Protein AF-A0A1Y4CRI6-F1 (afdb_monomer_lite)

Sequence (69 aa):
MNIKIQGGGSGTYANTGSCTGVTTYLQHEDLERMKNGQEVQPFFNNSRDYISAQEVTFKIDNNKAKLSR

Secondary structure (DSSP, 8-state):
------TT-SSTT---S-THHHHHHHHHHHHHHHHTTPPPPTTS-TTTS---HHHHHHHHHHHHHHHT-

pLDDT: mean 70.04, std 13.05, range [41.28, 86.69]

Foldseek 3Di:
DDPLQQAPDPDPSHPDDWCLVVLVVLVVVQVVCVVVVHDRDVPVDCPPPNQDSVNVRVVVNVVSVVSND

Radius of gyration: 14.91 Å; chains: 1; bounding box: 29×20×43 Å

Structure (mmCIF, N/CA/C/O backbone):
data_AF-A0A1Y4CRI6-F1
#
_entry.id   AF-A0A1Y4CRI6-F1
#
loop_
_atom_site.group_PDB
_atom_site.id
_atom_site.type_symbol
_atom_site.label_atom_id
_atom_site.label_alt_id
_atom_site.label_comp_id
_atom_site.label_asym_id
_atom_site.label_entity_id
_atom_site.label_seq_id
_atom_site.pdbx_PDB_ins_code
_atom_site.Cartn_x
_atom_site.Cartn_y
_atom_site.Cartn_z
_atom_site.occupancy
_atom_site.B_iso_or_equiv
_atom_site.auth_seq_id
_atom_site.auth_comp_id
_atom_site.auth_asym_id
_atom_site.auth_atom_id
_atom_site.pdbx_PDB_model_num
ATOM 1 N N . MET A 1 1 ? -7.742 9.884 -26.835 1.00 41.28 1 MET A N 1
ATOM 2 C CA . MET A 1 1 ? -6.433 10.173 -26.210 1.00 41.28 1 MET A CA 1
ATOM 3 C C . MET A 1 1 ? -5.865 8.847 -25.729 1.00 41.28 1 MET A C 1
ATOM 5 O O . MET A 1 1 ? -6.468 8.239 -24.859 1.00 41.28 1 MET A O 1
ATOM 9 N N . ASN A 1 2 ? -4.775 8.364 -26.329 1.00 48.09 2 ASN A N 1
ATOM 10 C CA . ASN A 1 2 ? -4.148 7.103 -25.925 1.00 48.09 2 ASN A CA 1
ATOM 11 C C . ASN A 1 2 ? -3.049 7.444 -24.919 1.00 48.09 2 ASN A C 1
ATOM 13 O O . ASN A 1 2 ? -1.941 7.803 -25.316 1.00 48.09 2 ASN A O 1
ATOM 17 N N . ILE A 1 3 ? -3.376 7.422 -23.627 1.00 50.88 3 ILE A N 1
ATOM 18 C CA . ILE A 1 3 ? -2.393 7.669 -22.570 1.00 50.88 3 ILE A CA 1
ATOM 19 C C . ILE A 1 3 ? -1.460 6.455 -22.533 1.00 50.88 3 ILE A C 1
ATOM 21 O O . ILE A 1 3 ? -1.831 5.390 -22.046 1.00 50.88 3 ILE A O 1
ATOM 25 N N . LYS A 1 4 ? -0.255 6.597 -23.094 1.00 55.25 4 LYS A N 1
ATOM 26 C CA . LYS A 1 4 ? 0.807 5.604 -22.922 1.00 55.25 4 LYS A CA 1
ATOM 27 C C . LYS A 1 4 ? 1.369 5.767 -21.515 1.00 55.25 4 LYS A C 1
ATOM 29 O O . LYS A 1 4 ? 2.074 6.732 -21.237 1.00 55.25 4 LYS A O 1
ATOM 34 N N . ILE A 1 5 ? 1.033 4.838 -20.627 1.00 56.81 5 ILE A N 1
ATOM 35 C CA . ILE A 1 5 ? 1.643 4.760 -19.300 1.00 56.81 5 ILE A CA 1
ATOM 36 C C . ILE A 1 5 ? 3.078 4.267 -19.499 1.00 56.81 5 ILE A C 1
ATOM 38 O O . ILE A 1 5 ? 3.299 3.121 -19.880 1.00 56.81 5 ILE A O 1
ATOM 42 N N . GLN A 1 6 ? 4.060 5.146 -19.301 1.00 54.78 6 GLN A N 1
ATOM 43 C CA . GLN A 1 6 ? 5.470 4.810 -19.479 1.00 54.78 6 GLN A CA 1
ATOM 44 C C . GLN A 1 6 ? 5.962 4.021 -18.258 1.00 54.78 6 GLN A C 1
ATOM 46 O O . GLN A 1 6 ? 6.409 4.583 -17.256 1.00 54.78 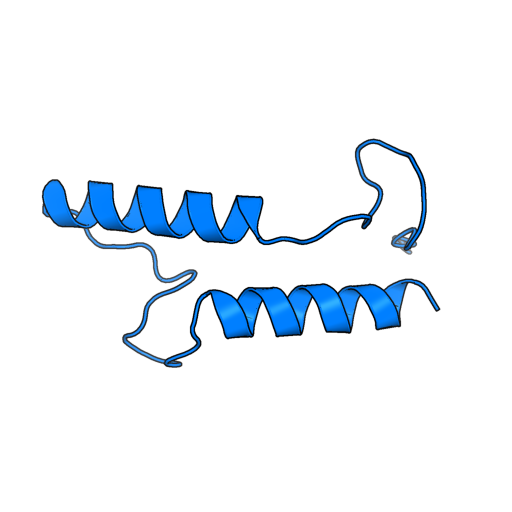6 GLN A O 1
ATOM 51 N N . GLY A 1 7 ? 5.820 2.697 -18.315 1.00 53.50 7 GLY A N 1
ATOM 52 C CA . GLY A 1 7 ? 6.344 1.799 -17.293 1.00 53.50 7 GLY A CA 1
ATOM 53 C C . GLY A 1 7 ? 7.859 1.663 -17.434 1.00 53.50 7 GLY A C 1
ATOM 54 O O . GLY A 1 7 ? 8.325 0.997 -18.349 1.00 53.50 7 GLY A O 1
ATOM 55 N N . GLY A 1 8 ? 8.628 2.302 -16.549 1.00 56.50 8 GLY A N 1
ATOM 56 C CA . GLY A 1 8 ? 10.089 2.128 -16.484 1.00 56.50 8 GLY A CA 1
ATOM 57 C C . GLY A 1 8 ? 10.950 3.354 -16.816 1.00 56.50 8 GLY A C 1
ATOM 58 O O . GLY A 1 8 ? 12.083 3.194 -17.254 1.00 56.50 8 GLY A O 1
ATOM 59 N N . GLY A 1 9 ? 10.448 4.579 -16.627 1.00 58.56 9 GLY A N 1
ATOM 60 C CA . GLY A 1 9 ? 11.262 5.800 -16.737 1.00 58.56 9 GLY A CA 1
ATOM 61 C C . GLY A 1 9 ? 11.994 6.192 -15.438 1.00 58.56 9 GLY A C 1
ATOM 62 O O . GLY A 1 9 ? 11.716 5.663 -14.366 1.00 58.56 9 GLY A O 1
ATOM 63 N N . SER A 1 10 ? 12.888 7.182 -15.520 1.00 60.59 10 SER A N 1
ATOM 64 C CA . SER A 1 10 ? 13.484 7.878 -14.356 1.00 60.59 10 SER A CA 1
ATOM 65 C C . SER A 1 10 ? 12.787 9.218 -14.043 1.00 60.59 10 SER A C 1
ATOM 67 O O . SER A 1 10 ? 13.295 10.020 -13.262 1.00 60.59 10 SER A O 1
ATOM 69 N N . GLY A 1 11 ? 11.660 9.509 -14.699 1.00 61.44 11 GLY A N 1
ATOM 70 C CA . GLY A 1 11 ? 10.926 10.765 -14.522 1.00 61.44 11 GLY A CA 1
ATOM 71 C C . GLY A 1 11 ? 10.090 10.794 -13.241 1.00 61.44 11 GLY A C 1
ATOM 72 O O . GLY A 1 11 ? 9.743 9.753 -12.698 1.00 61.44 11 GLY A O 1
ATOM 73 N N . THR A 1 12 ? 9.693 11.989 -12.800 1.00 57.66 12 THR A N 1
ATOM 74 C CA . THR A 1 12 ? 8.848 12.220 -11.608 1.00 57.66 12 THR A CA 1
ATOM 75 C C . THR A 1 12 ? 7.528 11.437 -11.624 1.00 57.66 12 THR A C 1
ATOM 77 O O . THR A 1 12 ? 7.016 11.074 -10.573 1.00 57.66 12 THR A O 1
ATOM 80 N N . TYR A 1 13 ? 6.998 11.145 -12.816 1.00 61.38 13 TYR A N 1
ATOM 81 C CA . TYR A 1 13 ? 5.775 10.357 -13.022 1.00 61.38 13 TYR A CA 1
ATOM 82 C C . TYR A 1 13 ? 6.050 8.929 -13.496 1.00 61.38 13 TYR A C 1
ATOM 84 O O . TYR A 1 13 ? 5.141 8.234 -13.955 1.00 61.38 13 TYR A O 1
ATOM 92 N N . ALA A 1 14 ? 7.309 8.497 -13.467 1.00 63.53 14 ALA A N 1
ATOM 93 C CA . ALA A 1 14 ? 7.631 7.142 -13.843 1.00 63.53 14 ALA A CA 1
ATOM 94 C C . ALA A 1 14 ? 7.047 6.178 -12.821 1.00 63.53 14 ALA A C 1
ATOM 96 O O . ALA A 1 14 ? 7.164 6.370 -11.611 1.00 63.53 14 ALA A O 1
ATOM 97 N N . ASN A 1 15 ? 6.456 5.101 -13.324 1.00 63.16 15 ASN A N 1
ATOM 98 C CA . ASN A 1 15 ? 5.971 4.028 -12.479 1.00 63.16 15 ASN A CA 1
ATOM 99 C C . ASN A 1 15 ? 7.177 3.168 -12.042 1.00 63.16 15 ASN A C 1
ATOM 101 O O . ASN A 1 15 ? 7.313 2.008 -12.433 1.00 63.16 15 ASN A O 1
ATOM 105 N N . THR A 1 16 ? 8.071 3.734 -11.234 1.00 66.81 16 THR A N 1
ATOM 106 C CA . THR A 1 16 ? 9.317 3.121 -10.743 1.00 66.81 16 THR A CA 1
ATOM 107 C C . THR A 1 16 ? 9.314 3.163 -9.211 1.00 66.81 16 THR A C 1
ATOM 109 O O . THR A 1 16 ? 8.828 4.122 -8.626 1.00 66.81 16 THR A O 1
ATOM 112 N N . GLY A 1 17 ? 9.795 2.105 -8.546 1.00 74.38 17 GLY A N 1
ATOM 113 C CA . GLY A 1 17 ? 9.676 1.955 -7.084 1.00 74.38 17 GLY A CA 1
ATOM 114 C C . GLY A 1 17 ? 8.373 1.283 -6.624 1.00 74.38 17 GLY A C 1
ATOM 115 O O . GLY A 1 17 ? 7.546 0.901 -7.453 1.00 74.38 17 GLY A O 1
ATOM 116 N N . SER A 1 18 ? 8.238 1.079 -5.315 1.00 80.06 18 SER A N 1
ATOM 117 C CA . SER A 1 18 ? 7.085 0.420 -4.686 1.00 80.06 18 SER A CA 1
ATOM 118 C C . SER A 1 18 ? 6.057 1.444 -4.211 1.00 80.06 18 SER A C 1
ATOM 120 O O . SER A 1 18 ? 6.420 2.544 -3.793 1.00 80.06 18 SER A O 1
ATOM 122 N N . CYS A 1 19 ? 4.777 1.076 -4.219 1.00 83.06 19 CYS A N 1
ATOM 123 C CA . CYS A 1 19 ? 3.706 1.890 -3.638 1.00 83.06 19 CYS A CA 1
ATOM 124 C C . CYS A 1 19 ? 3.571 1.760 -2.101 1.00 83.06 19 CYS A C 1
ATOM 126 O O . CYS A 1 19 ? 2.593 2.245 -1.525 1.00 83.06 19 CYS A O 1
ATOM 128 N N . THR A 1 20 ? 4.555 1.163 -1.414 1.00 84.38 20 THR A N 1
ATOM 129 C CA . THR A 1 20 ? 4.600 1.064 0.060 1.00 84.38 20 THR A CA 1
ATOM 130 C C . THR A 1 20 ? 4.395 2.406 0.755 1.00 84.38 20 THR A C 1
ATOM 132 O O . THR A 1 20 ? 3.590 2.487 1.675 1.00 84.38 20 THR A O 1
ATOM 135 N N . GLY A 1 21 ? 5.068 3.472 0.307 1.00 83.56 21 GLY A N 1
ATOM 136 C CA . GLY A 1 21 ? 4.961 4.795 0.936 1.00 83.56 21 GLY A CA 1
ATOM 137 C C . GLY A 1 21 ? 3.535 5.356 0.927 1.00 83.56 21 GLY A C 1
ATOM 138 O O . GLY A 1 21 ? 3.078 5.899 1.930 1.00 83.56 21 GLY A O 1
ATOM 139 N N . VAL A 1 22 ? 2.812 5.156 -0.179 1.00 82.44 22 VAL A N 1
ATOM 140 C CA . VAL A 1 22 ? 1.403 5.562 -0.315 1.00 82.44 22 VAL A CA 1
ATOM 141 C C . VAL A 1 22 ? 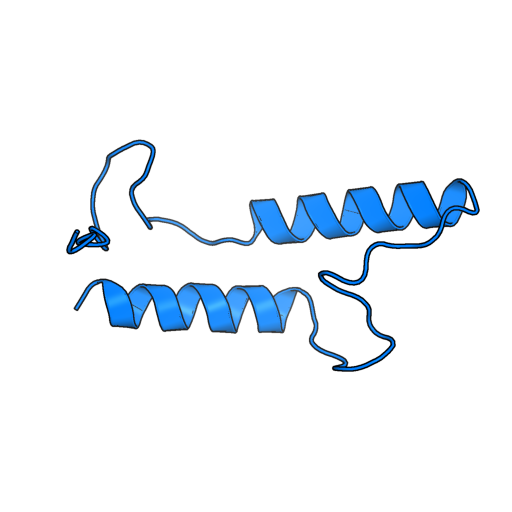0.522 4.742 0.622 1.00 82.44 22 VAL A C 1
ATOM 143 O O . VAL A 1 22 ? -0.315 5.295 1.328 1.00 82.44 22 VAL A O 1
ATOM 146 N N . THR A 1 23 ? 0.747 3.431 0.677 1.00 82.19 23 THR A N 1
ATOM 147 C CA . THR A 1 23 ? -0.038 2.534 1.530 1.00 82.19 23 THR A CA 1
ATOM 148 C C . THR A 1 23 ? 0.162 2.849 3.017 1.00 82.19 23 THR A C 1
ATOM 150 O O . THR A 1 23 ? -0.813 2.949 3.757 1.00 82.19 23 THR A O 1
ATOM 153 N N . THR A 1 24 ? 1.401 3.097 3.453 1.00 83.56 24 THR A N 1
ATOM 154 C CA . THR A 1 24 ? 1.716 3.489 4.837 1.00 83.56 24 THR A CA 1
ATOM 155 C C . THR A 1 24 ? 1.078 4.826 5.217 1.00 83.56 24 THR A C 1
ATOM 157 O O . THR A 1 24 ? 0.550 4.965 6.319 1.00 83.56 24 THR A O 1
ATOM 160 N N . TYR A 1 25 ? 1.106 5.811 4.314 1.00 84.62 25 TYR A N 1
ATOM 161 C CA . TYR A 1 25 ? 0.482 7.113 4.552 1.00 84.62 25 TYR A CA 1
ATOM 162 C C . TYR A 1 25 ? -1.032 6.988 4.761 1.00 84.62 25 TYR A C 1
ATOM 164 O O . TYR A 1 25 ? -1.572 7.542 5.715 1.00 84.62 25 TYR A O 1
ATOM 172 N N . LEU A 1 26 ? -1.704 6.197 3.925 1.00 81.94 26 LEU A N 1
ATOM 173 C CA . LEU A 1 26 ? -3.154 6.013 4.008 1.00 81.94 26 LEU A CA 1
ATOM 174 C C . LEU A 1 26 ? -3.564 5.265 5.286 1.00 81.94 26 LEU A C 1
ATOM 176 O O . LEU A 1 26 ? -4.539 5.646 5.928 1.00 81.94 26 LEU A O 1
ATOM 180 N N . GLN A 1 27 ? -2.767 4.289 5.736 1.00 79.88 27 GLN A N 1
ATOM 181 C CA . GLN A 1 27 ? -2.968 3.654 7.046 1.00 79.88 27 GLN A CA 1
ATOM 182 C C . GLN A 1 27 ? -2.812 4.639 8.211 1.00 79.88 27 GLN A C 1
ATOM 184 O O . GLN A 1 27 ? -3.551 4.557 9.191 1.00 79.88 27 GLN A O 1
ATOM 189 N N . HIS A 1 28 ? -1.851 5.562 8.123 1.00 85.56 28 HIS A N 1
ATOM 190 C CA . HIS A 1 28 ? -1.672 6.602 9.132 1.00 85.56 28 HIS A CA 1
ATOM 191 C C . HIS A 1 28 ? -2.876 7.554 9.179 1.00 85.56 28 HIS A C 1
ATOM 193 O O . HIS A 1 28 ? -3.390 7.814 10.266 1.00 85.56 28 HIS A O 1
ATOM 199 N N . GLU A 1 29 ? -3.369 8.018 8.027 1.00 83.56 29 GLU A N 1
ATOM 200 C CA . GLU A 1 29 ? -4.556 8.880 7.969 1.00 83.56 29 GLU A CA 1
ATOM 201 C C . GLU A 1 29 ? -5.811 8.197 8.528 1.00 83.56 29 GLU A C 1
ATOM 203 O O . GLU A 1 29 ? -6.567 8.826 9.271 1.00 83.56 29 GLU A O 1
ATOM 208 N N . ASP A 1 30 ? -6.029 6.915 8.221 1.00 80.94 30 ASP A N 1
ATOM 209 C CA . ASP A 1 30 ? -7.161 6.167 8.776 1.00 80.94 30 ASP A CA 1
ATOM 210 C C . ASP A 1 30 ? -7.050 6.021 10.301 1.00 80.94 30 ASP A C 1
ATOM 212 O O . ASP A 1 30 ? -8.037 6.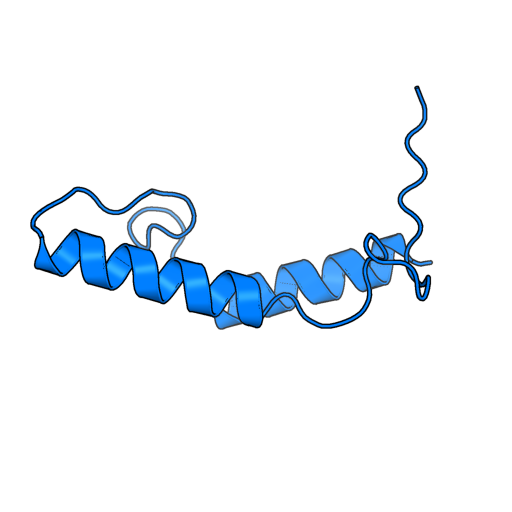225 11.006 1.00 80.94 30 ASP A O 1
ATOM 216 N N . LEU A 1 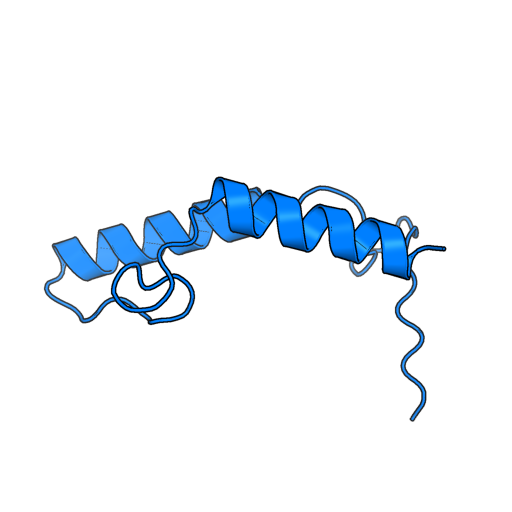31 ? -5.853 5.760 10.841 1.00 83.31 31 LEU A N 1
ATOM 217 C CA . LEU A 1 31 ? -5.636 5.715 12.292 1.00 83.31 31 LEU A CA 1
ATOM 218 C C . LEU A 1 31 ? -5.949 7.055 12.970 1.00 83.31 31 LEU A C 1
ATOM 220 O O . LEU A 1 31 ? -6.576 7.071 14.030 1.00 83.31 31 LEU A O 1
ATOM 224 N N . GLU A 1 32 ? -5.540 8.176 12.376 1.00 86.50 32 GLU A N 1
ATOM 225 C CA . GLU A 1 32 ? -5.842 9.512 12.905 1.00 86.50 32 GLU A CA 1
ATOM 226 C C . GLU A 1 32 ? -7.349 9.818 12.841 1.00 86.50 32 GLU A C 1
ATOM 228 O O . GLU A 1 32 ? -7.914 10.354 13.795 1.00 86.50 32 GLU A O 1
ATOM 233 N N . ARG A 1 33 ? -8.043 9.395 11.776 1.00 84.56 33 ARG A N 1
ATOM 234 C CA . ARG A 1 33 ? -9.509 9.513 11.664 1.00 84.56 33 ARG A CA 1
ATOM 235 C C . ARG A 1 33 ? -10.231 8.685 12.724 1.00 84.56 33 ARG A C 1
ATOM 237 O O . ARG A 1 33 ? -11.137 9.209 13.371 1.00 84.56 33 ARG A O 1
ATOM 244 N N . MET A 1 34 ? -9.792 7.445 12.963 1.00 83.25 34 MET A N 1
ATOM 245 C CA . MET A 1 34 ? -10.337 6.587 14.026 1.00 83.25 34 MET A CA 1
ATOM 246 C C . MET A 1 34 ? -10.171 7.226 15.405 1.00 83.25 34 MET A C 1
ATOM 248 O O . MET A 1 34 ? -11.120 7.239 16.189 1.00 83.25 34 MET A O 1
ATOM 252 N N . LYS A 1 35 ? -8.991 7.791 15.698 1.00 85.94 35 LYS A N 1
ATOM 253 C CA . LYS A 1 35 ? -8.741 8.513 16.959 1.00 85.94 35 LYS A CA 1
ATOM 254 C C . LYS A 1 35 ? -9.655 9.725 17.119 1.00 85.94 35 LYS A C 1
ATOM 256 O O . LYS A 1 35 ? -10.103 10.004 18.226 1.00 85.94 35 LYS A O 1
ATOM 261 N N . ASN A 1 36 ? -9.964 10.403 16.019 1.00 86.69 36 ASN A N 1
ATOM 262 C CA . ASN A 1 36 ? -10.831 11.577 16.004 1.00 86.69 36 ASN A CA 1
ATOM 263 C C . ASN A 1 36 ? -12.331 11.228 15.946 1.00 86.69 36 ASN A C 1
ATOM 265 O O . ASN A 1 36 ? -13.157 12.133 15.830 1.00 86.69 36 ASN A O 1
ATOM 269 N N . GLY A 1 37 ? -12.704 9.941 16.006 1.00 84.56 37 GLY A N 1
ATOM 270 C CA . GLY A 1 37 ? -14.098 9.493 15.908 1.00 84.56 37 GLY A CA 1
ATOM 271 C C . GLY A 1 37 ? -14.736 9.754 14.538 1.00 84.56 37 GLY A C 1
ATOM 272 O O . GLY A 1 37 ? -15.959 9.789 14.422 1.00 84.56 37 GLY A O 1
ATOM 273 N N . GLN A 1 38 ? -13.916 9.973 13.509 1.00 79.94 38 GLN A N 1
ATOM 274 C CA . GLN A 1 38 ? -14.348 10.214 12.138 1.00 79.94 38 GLN A CA 1
ATOM 275 C C . GLN A 1 38 ? -14.424 8.893 11.373 1.00 79.94 38 GLN A C 1
ATOM 277 O O . GLN A 1 38 ? -13.654 7.965 11.621 1.00 79.94 38 GLN A O 1
ATOM 282 N N . GLU A 1 39 ? -15.341 8.820 10.410 1.00 74.38 39 GLU A N 1
ATOM 283 C CA . GLU A 1 39 ? -15.443 7.656 9.535 1.00 74.38 39 GLU A CA 1
ATOM 284 C C . GLU A 1 39 ? -14.147 7.490 8.722 1.00 74.38 39 GLU A C 1
ATOM 286 O O . GLU A 1 39 ? -13.652 8.435 8.093 1.00 74.38 39 GLU A O 1
ATOM 291 N N . VAL A 1 40 ? -13.581 6.282 8.768 1.00 71.69 40 VAL A N 1
ATOM 292 C CA . VAL A 1 40 ? -12.420 5.900 7.957 1.00 71.69 40 VAL A CA 1
ATOM 293 C C . VAL A 1 40 ? -12.820 5.798 6.492 1.00 71.69 40 VAL A C 1
ATOM 295 O O . VAL A 1 40 ? -13.897 5.299 6.159 1.00 71.69 40 VAL A O 1
ATOM 298 N N . GLN A 1 41 ? -11.957 6.278 5.601 1.00 65.44 41 GLN A N 1
ATOM 299 C CA . GLN A 1 41 ? -12.269 6.290 4.175 1.00 65.44 41 GLN A CA 1
ATOM 300 C C . GLN A 1 41 ? -12.219 4.859 3.616 1.00 65.44 41 GLN A C 1
ATOM 302 O O . GLN A 1 41 ? -11.245 4.138 3.836 1.00 65.44 41 GLN A O 1
ATOM 307 N N . PRO A 1 42 ? -13.209 4.425 2.815 1.00 59.31 42 PRO A N 1
ATOM 308 C CA . PRO A 1 42 ? -13.246 3.083 2.255 1.00 59.31 42 PRO A CA 1
ATOM 309 C C . PRO A 1 42 ? -12.345 2.857 1.048 1.00 59.31 42 PRO A C 1
ATOM 311 O O . PRO A 1 42 ? -12.677 2.073 0.166 1.00 59.31 42 PRO A O 1
ATOM 314 N N . PHE A 1 43 ? -11.175 3.490 1.028 1.00 54.91 43 PHE A N 1
ATOM 315 C CA . PHE A 1 43 ? -10.139 3.167 0.051 1.00 54.91 43 PHE A CA 1
ATOM 316 C C . PHE A 1 43 ? -9.353 1.903 0.461 1.00 54.91 43 PHE A C 1
ATOM 318 O O . PHE A 1 43 ? -8.968 1.117 -0.399 1.00 54.91 43 PHE A O 1
ATOM 325 N N . PHE A 1 44 ? -9.216 1.662 1.775 1.00 53.03 44 PHE A N 1
ATOM 326 C CA . PHE A 1 44 ? -8.670 0.446 2.407 1.00 53.03 44 PHE A CA 1
ATOM 327 C C . PHE A 1 44 ? -9.606 -0.095 3.500 1.00 53.03 44 PHE A C 1
ATOM 329 O O . PHE A 1 44 ? -9.163 -0.628 4.517 1.00 53.03 44 PHE A O 1
ATOM 336 N N . ASN A 1 45 ? -10.921 0.083 3.362 1.00 44.66 45 ASN A N 1
ATOM 337 C CA . ASN A 1 45 ? -11.817 -0.349 4.429 1.00 44.66 45 ASN A CA 1
ATOM 338 C C . ASN A 1 45 ? -11.872 -1.883 4.493 1.00 44.66 45 ASN A C 1
ATOM 340 O O . ASN A 1 45 ? -12.451 -2.558 3.638 1.00 44.66 45 ASN A O 1
ATOM 344 N N . ASN A 1 46 ? -11.298 -2.405 5.578 1.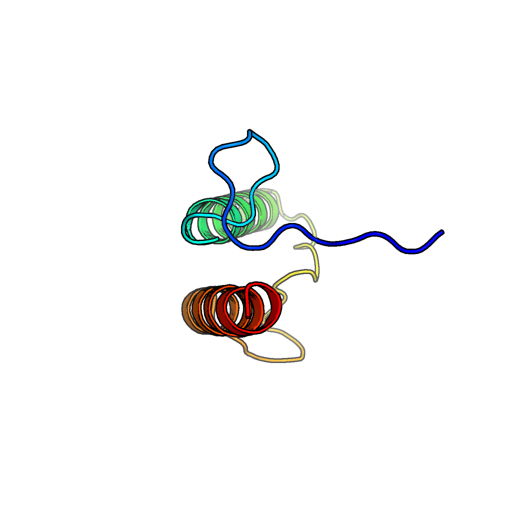00 51.53 46 ASN A N 1
ATOM 345 C CA . ASN A 1 46 ? -11.320 -3.803 6.008 1.00 51.53 46 ASN A CA 1
ATOM 346 C C . ASN A 1 46 ? -12.740 -4.387 6.177 1.00 51.53 46 ASN A C 1
ATOM 348 O O . ASN A 1 46 ? -12.870 -5.565 6.486 1.00 51.53 46 ASN A O 1
ATOM 352 N N . SER A 1 47 ? -13.808 -3.607 5.981 1.00 54.94 47 SER A N 1
ATOM 353 C CA . SER A 1 47 ? -15.193 -4.057 6.171 1.00 54.94 47 SER A CA 1
ATOM 354 C C . SER A 1 47 ? -15.834 -4.740 4.958 1.00 54.94 47 SER A C 1
ATOM 356 O O . SER A 1 47 ? -16.920 -5.295 5.118 1.00 54.94 47 SER A O 1
ATOM 358 N N . ARG A 1 48 ? -15.241 -4.704 3.749 1.00 54.56 48 ARG A N 1
ATOM 359 C CA . ARG A 1 48 ? -15.847 -5.359 2.563 1.00 54.56 48 ARG A CA 1
ATOM 360 C C . ARG A 1 48 ? -14.952 -6.325 1.780 1.00 54.56 48 ARG A C 1
ATOM 362 O O . ARG A 1 48 ? -15.479 -7.341 1.348 1.00 54.56 48 ARG A O 1
ATOM 369 N N . ASP A 1 49 ? -13.639 -6.089 1.673 1.00 57.19 49 ASP A N 1
ATOM 370 C CA . ASP A 1 49 ? -12.757 -6.932 0.831 1.00 57.19 49 ASP A CA 1
ATOM 371 C C . ASP A 1 49 ? -11.460 -7.436 1.506 1.00 57.19 49 ASP A C 1
ATOM 373 O O . ASP A 1 49 ? -10.634 -8.057 0.845 1.00 57.19 49 ASP A O 1
ATOM 377 N N . TYR A 1 50 ? -11.281 -7.223 2.819 1.00 63.00 50 TYR A N 1
ATOM 378 C CA . TYR A 1 50 ? -10.228 -7.828 3.672 1.00 63.00 50 TYR A CA 1
ATOM 379 C C . TYR A 1 50 ? -8.806 -7.919 3.078 1.00 63.00 50 TYR A C 1
ATOM 381 O O . TYR A 1 50 ? -8.033 -8.830 3.381 1.00 63.00 50 TYR A O 1
ATOM 389 N N . ILE A 1 51 ? -8.428 -6.968 2.233 1.00 67.50 51 ILE A N 1
ATOM 390 C CA . ILE A 1 51 ? -7.131 -6.978 1.575 1.00 67.50 51 ILE A CA 1
ATOM 391 C C . ILE A 1 51 ? -6.141 -6.194 2.440 1.00 67.50 51 ILE A C 1
ATOM 393 O O . ILE A 1 51 ? -6.341 -5.022 2.755 1.00 67.50 51 ILE A O 1
ATOM 397 N N . SER A 1 52 ? -5.068 -6.858 2.864 1.00 76.62 52 SER A N 1
ATOM 398 C CA . SER A 1 52 ? -4.044 -6.218 3.688 1.00 76.62 52 SER A CA 1
ATOM 399 C C . SER A 1 52 ? -3.284 -5.155 2.890 1.00 76.62 52 SER A C 1
ATOM 401 O O . SER A 1 52 ? -3.125 -5.264 1.673 1.00 76.62 52 SER A O 1
ATOM 403 N N . ALA A 1 53 ? -2.733 -4.154 3.580 1.00 77.81 53 ALA A N 1
ATOM 404 C CA . ALA A 1 53 ? -1.822 -3.169 2.987 1.00 77.81 53 ALA A CA 1
ATOM 405 C C . ALA A 1 53 ? -0.678 -3.828 2.197 1.00 77.81 53 ALA A C 1
ATOM 407 O O . ALA A 1 53 ? -0.312 -3.378 1.110 1.00 77.81 53 ALA A O 1
ATOM 408 N N . GLN A 1 54 ? -0.153 -4.938 2.717 1.00 81.62 54 GLN A N 1
ATOM 409 C CA . GLN A 1 54 ? 0.865 -5.734 2.044 1.00 81.62 54 GLN A CA 1
ATOM 410 C C . GLN A 1 54 ? 0.336 -6.358 0.747 1.00 81.62 54 GLN A C 1
ATOM 412 O O . GLN A 1 54 ? 1.029 -6.331 -0.268 1.00 81.62 54 GLN A O 1
ATOM 417 N N . GLU A 1 55 ? -0.886 -6.892 0.753 1.00 82.38 55 GLU A N 1
ATOM 418 C CA . GLU A 1 55 ? -1.493 -7.479 -0.439 1.00 82.38 55 GLU A CA 1
ATOM 419 C C . GLU A 1 55 ? -1.840 -6.424 -1.498 1.00 82.38 55 GLU A C 1
ATOM 421 O O . GLU A 1 55 ? -1.595 -6.660 -2.682 1.00 82.38 55 GLU A O 1
ATOM 426 N N . VAL A 1 56 ? -2.329 -5.243 -1.101 1.00 80.31 56 VAL A N 1
ATOM 427 C CA . VAL A 1 56 ? -2.509 -4.107 -2.025 1.00 80.31 56 VAL A CA 1
ATOM 428 C C . VAL A 1 56 ? -1.182 -3.719 -2.647 1.00 80.31 56 VAL A C 1
ATOM 430 O O . VAL A 1 56 ? -1.078 -3.655 -3.871 1.00 80.31 56 VAL A O 1
ATOM 433 N N . THR A 1 57 ? -0.166 -3.509 -1.807 1.00 84.00 57 THR A N 1
ATOM 434 C CA . THR A 1 57 ? 1.171 -3.118 -2.257 1.00 84.00 57 THR A CA 1
ATOM 435 C C . THR A 1 57 ? 1.696 -4.125 -3.271 1.00 84.00 57 THR A C 1
ATOM 437 O O . THR A 1 57 ? 2.101 -3.758 -4.372 1.00 84.00 57 THR A O 1
ATOM 440 N N . PHE A 1 58 ? 1.606 -5.414 -2.938 1.00 85.06 58 PHE A N 1
ATOM 441 C CA . PHE A 1 58 ? 2.034 -6.488 -3.818 1.00 85.06 58 PHE A CA 1
ATOM 442 C C . PHE A 1 58 ? 1.256 -6.490 -5.137 1.00 85.06 58 PHE A C 1
ATOM 444 O O . PHE A 1 58 ? 1.871 -6.506 -6.199 1.00 85.06 58 PHE A O 1
ATOM 451 N N . LYS A 1 59 ? -0.081 -6.447 -5.104 1.00 82.69 59 LYS A N 1
ATOM 452 C CA . LYS A 1 59 ? -0.922 -6.476 -6.313 1.00 82.69 59 LYS A CA 1
ATOM 453 C C . LYS A 1 59 ? -0.659 -5.276 -7.223 1.00 82.69 59 LYS A C 1
ATOM 455 O O . LYS A 1 59 ? -0.567 -5.453 -8.440 1.00 82.69 59 LYS A O 1
ATOM 460 N N . ILE A 1 60 ? -0.504 -4.079 -6.657 1.00 80.88 60 ILE A N 1
ATOM 461 C CA . ILE A 1 60 ? -0.206 -2.855 -7.410 1.00 80.88 60 ILE A CA 1
ATOM 462 C C . ILE A 1 60 ? 1.194 -2.934 -8.023 1.00 80.88 60 ILE A C 1
ATOM 464 O O . ILE A 1 60 ? 1.332 -2.736 -9.232 1.00 80.88 60 ILE A O 1
ATOM 468 N N . ASP A 1 61 ? 2.210 -3.294 -7.236 1.00 80.31 61 ASP A N 1
ATOM 469 C CA . ASP A 1 61 ? 3.591 -3.409 -7.713 1.00 80.31 61 ASP A CA 1
ATOM 470 C C . ASP A 1 61 ? 3.724 -4.482 -8.811 1.00 80.31 61 ASP A C 1
ATOM 472 O O . ASP A 1 61 ? 4.432 -4.286 -9.804 1.00 80.31 61 ASP A O 1
ATOM 476 N N . ASN A 1 62 ? 2.991 -5.595 -8.690 1.00 79.56 62 ASN A N 1
ATOM 477 C CA . ASN A 1 62 ? 2.996 -6.676 -9.677 1.00 79.56 62 ASN A CA 1
ATOM 478 C C . ASN A 1 62 ? 2.251 -6.291 -10.969 1.00 79.56 62 ASN A C 1
ATOM 480 O O . ASN A 1 62 ? 2.734 -6.554 -12.070 1.00 79.56 62 ASN A O 1
ATOM 484 N N . ASN A 1 63 ? 1.096 -5.622 -10.869 1.00 74.81 63 ASN A N 1
ATOM 485 C CA . ASN A 1 63 ? 0.375 -5.110 -12.042 1.00 74.81 63 ASN A CA 1
ATOM 486 C C . ASN A 1 63 ? 1.183 -4.041 -12.788 1.00 74.81 63 ASN A C 1
ATOM 488 O O . ASN A 1 63 ? 1.210 -4.018 -14.017 1.00 74.81 63 ASN A O 1
ATOM 492 N N . LYS A 1 64 ? 1.903 -3.200 -12.052 1.00 67.56 64 LYS A N 1
ATOM 493 C CA . LYS A 1 64 ? 2.841 -2.211 -12.584 1.00 67.56 64 LYS A CA 1
ATOM 494 C C . LYS A 1 64 ? 3.966 -2.849 -13.401 1.00 67.56 64 LYS A C 1
ATOM 496 O O . LYS A 1 64 ? 4.245 -2.366 -14.494 1.00 67.56 64 LYS A O 1
A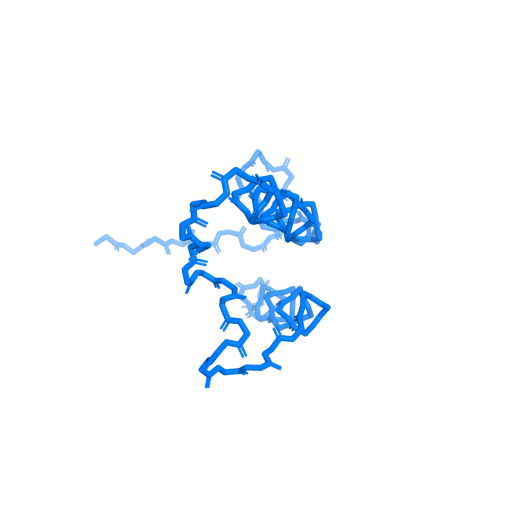TOM 501 N N . ALA A 1 65 ? 4.530 -3.970 -12.944 1.00 60.81 65 ALA A N 1
ATOM 502 C CA . ALA A 1 65 ? 5.515 -4.735 -13.716 1.00 60.81 65 ALA A CA 1
ATOM 503 C C . ALA A 1 65 ? 4.952 -5.303 -15.038 1.00 60.81 65 ALA A C 1
ATOM 505 O O . ALA A 1 65 ? 5.698 -5.491 -15.998 1.00 60.81 65 ALA A O 1
ATOM 506 N N . LYS A 1 66 ? 3.637 -5.556 -15.113 1.00 62.34 66 LYS A N 1
ATOM 507 C CA . LYS A 1 66 ? 2.959 -5.998 -16.346 1.00 62.34 66 LYS A CA 1
ATOM 508 C C . LYS A 1 66 ? 2.672 -4.854 -17.323 1.00 62.34 66 LYS A C 1
ATOM 510 O O . LYS A 1 66 ? 2.584 -5.110 -18.514 1.00 62.34 66 LYS A O 1
ATOM 515 N N . LEU A 1 67 ? 2.528 -3.618 -16.835 1.00 61.56 67 LEU A N 1
ATOM 516 C CA . LEU A 1 67 ? 2.316 -2.418 -17.663 1.00 61.56 67 LEU A CA 1
ATOM 517 C C . LEU A 1 67 ? 3.612 -1.878 -18.284 1.00 61.56 67 LEU A C 1
ATOM 519 O O . LEU A 1 67 ? 3.561 -1.144 -19.265 1.00 61.56 67 LEU A O 1
ATOM 523 N N . SER A 1 68 ? 4.766 -2.212 -17.705 1.00 56.62 68 SER A N 1
ATOM 524 C CA . SER A 1 68 ? 6.092 -1.848 -18.221 1.00 56.62 68 SER A CA 1
ATOM 525 C C . SER A 1 68 ? 6.647 -2.811 -19.277 1.00 56.62 68 SER A C 1
ATOM 527 O O . SER A 1 68 ? 7.817 -2.686 -19.629 1.00 56.62 68 SER A O 1
ATOM 529 N N . ARG A 1 69 ? 5.863 -3.797 -19.730 1.00 50.53 69 ARG A N 1
ATOM 530 C CA . ARG A 1 69 ? 6.305 -4.838 -20.667 1.00 50.53 69 ARG A CA 1
ATOM 531 C C . ARG A 1 69 ? 5.677 -4.681 -22.045 1.00 50.53 69 ARG A C 1
ATOM 533 O O . ARG A 1 69 ? 4.493 -4.290 -22.106 1.00 50.53 69 ARG A O 1
#